Protein AF-A0A087T817-F1 (afdb_monomer_lite)

Sequence (78 aa):
MKLRIKRYEKDWPCSVEFSGEHNHSLTSAAALTYRPISPDVLETIKELFRRGHTPSTAYITYCTTMMEKMGNEYYDVC

Structure (mmCIF, N/CA/C/O backbone):
data_AF-A0A087T817-F1
#
_entry.id   AF-A0A087T817-F1
#
loop_
_atom_site.group_PDB
_atom_site.id
_atom_site.type_symbol
_atom_site.label_atom_id
_atom_site.label_alt_id
_atom_site.label_comp_id
_atom_site.label_asym_id
_atom_site.label_entity_id
_atom_site.label_seq_id
_atom_site.pdbx_PDB_ins_code
_atom_site.Cartn_x
_atom_site.Cartn_y
_atom_site.Cartn_z
_atom_site.occupancy
_atom_site.B_iso_or_equiv
_atom_site.auth_seq_id
_atom_site.auth_comp_id
_atom_site.auth_asym_id
_atom_site.auth_atom_id
_atom_site.pdbx_PDB_model_num
ATOM 1 N N . MET A 1 1 ? 12.719 -4.937 -3.947 1.00 46.75 1 MET A N 1
ATOM 2 C CA . MET A 1 1 ? 13.552 -4.969 -5.162 1.00 46.75 1 MET A CA 1
ATOM 3 C C . MET A 1 1 ? 14.951 -4.492 -4.808 1.00 46.75 1 MET A C 1
ATOM 5 O O . MET A 1 1 ? 15.135 -3.309 -4.549 1.00 46.75 1 MET A O 1
ATOM 9 N N . LYS A 1 2 ? 15.913 -5.413 -4.696 1.00 44.88 2 LYS A N 1
ATOM 10 C CA . LYS A 1 2 ? 17.329 -5.070 -4.511 1.00 44.88 2 LYS A CA 1
ATOM 11 C C . LYS A 1 2 ? 17.996 -5.092 -5.882 1.00 44.88 2 LYS A C 1
ATOM 13 O O . LYS A 1 2 ? 17.966 -6.116 -6.551 1.00 44.88 2 LYS A O 1
ATOM 18 N N . LEU A 1 3 ? 18.570 -3.968 -6.296 1.00 48.03 3 LEU A N 1
ATOM 19 C CA . LEU A 1 3 ? 19.383 -3.897 -7.506 1.00 48.03 3 LEU A CA 1
ATOM 20 C C . LEU A 1 3 ? 20.811 -4.281 -7.140 1.00 48.03 3 LEU A C 1
ATOM 22 O O . LEU A 1 3 ? 21.412 -3.679 -6.249 1.00 48.03 3 LEU A O 1
ATOM 26 N N . ARG A 1 4 ? 21.349 -5.295 -7.811 1.00 54.62 4 ARG A N 1
ATOM 27 C CA . ARG A 1 4 ? 22.718 -5.752 -7.595 1.00 54.62 4 ARG A CA 1
ATOM 28 C C . ARG A 1 4 ? 23.492 -5.556 -8.890 1.00 54.62 4 ARG A C 1
ATOM 30 O O . ARG A 1 4 ? 23.325 -6.309 -9.840 1.00 54.62 4 ARG A O 1
ATOM 37 N N . ILE A 1 5 ? 24.316 -4.514 -8.929 1.00 58.41 5 ILE A N 1
ATOM 38 C CA . ILE A 1 5 ? 25.163 -4.221 -10.086 1.00 58.41 5 ILE A CA 1
ATOM 39 C C . ILE A 1 5 ? 26.352 -5.186 -10.034 1.00 58.41 5 ILE A C 1
ATOM 41 O O . ILE A 1 5 ? 27.176 -5.109 -9.120 1.00 58.41 5 ILE A O 1
ATOM 45 N N . LYS A 1 6 ? 26.426 -6.129 -10.978 1.00 59.72 6 LYS A N 1
ATOM 46 C CA . LYS A 1 6 ? 27.619 -6.964 -11.175 1.00 59.72 6 LYS A CA 1
ATOM 47 C C . LYS A 1 6 ? 28.609 -6.270 -12.111 1.00 59.72 6 LYS A C 1
ATOM 49 O O . LYS A 1 6 ? 28.259 -5.391 -12.891 1.00 59.72 6 LYS A O 1
ATOM 54 N N . ARG A 1 7 ? 29.877 -6.657 -11.956 1.00 60.84 7 ARG A N 1
ATOM 55 C CA . ARG A 1 7 ? 31.042 -6.133 -12.679 1.00 60.84 7 ARG A CA 1
ATOM 56 C C . ARG A 1 7 ? 30.849 -6.258 -14.198 1.00 60.84 7 ARG A C 1
ATOM 58 O O . ARG A 1 7 ? 30.349 -7.278 -14.652 1.00 60.84 7 ARG A O 1
ATOM 65 N N . TYR A 1 8 ? 31.299 -5.231 -14.920 1.00 56.75 8 TYR A N 1
ATOM 66 C CA . TYR A 1 8 ? 31.312 -5.104 -16.382 1.00 56.75 8 TYR A CA 1
ATOM 67 C C . TYR A 1 8 ? 31.640 -6.424 -17.100 1.00 56.75 8 TYR A C 1
ATOM 69 O O . TYR A 1 8 ? 32.755 -6.933 -16.970 1.00 56.75 8 TYR A O 1
ATOM 77 N N . GLU A 1 9 ? 30.700 -6.934 -17.898 1.00 65.31 9 GLU A N 1
ATOM 78 C CA . GLU A 1 9 ? 31.012 -7.903 -18.948 1.00 65.31 9 GLU A CA 1
ATOM 79 C C . GLU A 1 9 ? 31.474 -7.139 -20.191 1.00 65.31 9 GLU A C 1
ATOM 81 O O . GLU A 1 9 ? 30.942 -6.078 -20.514 1.00 65.31 9 GLU A O 1
ATOM 86 N N . LYS A 1 10 ? 32.501 -7.659 -20.871 1.00 66.06 10 LYS A N 1
ATOM 87 C CA . LYS A 1 10 ? 33.225 -6.971 -21.955 1.00 66.06 10 LYS A CA 1
ATOM 88 C C . LYS A 1 10 ? 32.311 -6.472 -23.087 1.00 66.06 10 LYS A C 1
ATOM 90 O O . LYS A 1 10 ? 32.616 -5.443 -23.682 1.00 66.06 10 LYS A O 1
ATOM 95 N N . ASP A 1 11 ? 31.194 -7.162 -23.317 1.00 72.00 11 ASP A N 1
ATOM 96 C CA . ASP A 1 11 ? 30.229 -6.863 -24.382 1.00 72.00 11 ASP A CA 1
ATOM 97 C C . ASP A 1 11 ? 28.941 -6.189 -23.867 1.00 72.00 11 ASP A C 1
ATOM 99 O O . ASP A 1 11 ? 28.156 -5.665 -24.656 1.00 72.00 11 ASP A O 1
ATOM 103 N N . TRP A 1 12 ? 28.731 -6.151 -22.545 1.00 68.00 12 TRP A N 1
ATOM 104 C CA . TRP A 1 12 ? 27.513 -5.636 -21.913 1.00 68.00 12 TRP A CA 1
ATOM 105 C C . TRP A 1 12 ? 27.880 -4.705 -20.749 1.00 68.00 12 TRP A C 1
ATOM 107 O O . TRP A 1 12 ? 27.949 -5.138 -19.594 1.00 68.00 12 TRP A O 1
ATOM 117 N N . PRO A 1 13 ? 28.108 -3.404 -21.022 1.00 67.81 13 PRO A N 1
ATOM 118 C CA . PRO A 1 13 ? 28.568 -2.444 -20.016 1.00 67.81 13 PRO A CA 1
ATOM 119 C C . PRO A 1 13 ? 27.542 -2.183 -18.900 1.00 67.81 13 PRO A C 1
ATOM 121 O O . PRO A 1 13 ? 27.867 -1.560 -17.891 1.00 67.81 13 PRO A O 1
ATOM 124 N N . CYS A 1 14 ? 26.307 -2.665 -19.060 1.00 66.00 14 CYS A N 1
ATOM 125 C CA . CYS A 1 14 ? 25.266 -2.634 -18.048 1.00 66.00 14 CYS A CA 1
ATOM 126 C C . CYS A 1 14 ? 24.467 -3.940 -18.107 1.00 66.00 14 CYS A C 1
ATOM 128 O O . CYS A 1 14 ? 23.757 -4.192 -19.079 1.00 66.00 14 CYS A O 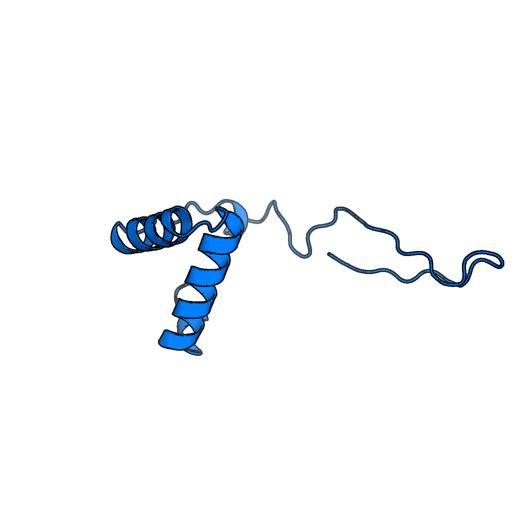1
ATOM 130 N N . SER A 1 15 ? 24.583 -4.762 -17.066 1.00 66.44 15 SER A N 1
ATOM 131 C CA . SER A 1 15 ? 23.732 -5.933 -16.855 1.00 66.44 15 SER A CA 1
ATOM 132 C C . SER A 1 15 ? 22.912 -5.710 -15.586 1.00 66.44 15 SER A C 1
ATOM 134 O O . SER A 1 15 ? 23.470 -5.432 -14.520 1.00 66.44 15 SER A O 1
ATOM 136 N N . VAL A 1 16 ? 21.584 -5.771 -15.714 1.00 65.81 16 VAL A N 1
ATOM 137 C CA . VAL A 1 16 ? 20.638 -5.616 -14.602 1.00 65.81 16 VAL A CA 1
ATOM 138 C C . VAL A 1 16 ? 20.040 -6.981 -14.294 1.00 65.81 16 VAL A C 1
ATOM 140 O O . VAL A 1 16 ? 19.291 -7.540 -15.090 1.00 65.81 16 VAL A O 1
ATOM 143 N N . GLU A 1 17 ? 20.371 -7.516 -13.123 1.00 65.75 17 GLU A N 1
ATOM 144 C CA . GLU A 1 17 ? 19.815 -8.773 -12.631 1.00 65.75 17 GLU A CA 1
ATOM 145 C C . GLU A 1 17 ? 18.605 -8.464 -11.737 1.00 65.75 17 GLU A C 1
ATOM 147 O O . GLU A 1 17 ? 18.726 -7.786 -10.712 1.00 65.75 17 GLU A O 1
ATOM 152 N N . PHE A 1 18 ? 17.424 -8.943 -12.134 1.00 64.69 18 PHE A N 1
ATOM 153 C CA . PHE A 1 18 ? 16.222 -8.880 -11.308 1.00 64.69 18 PHE A CA 1
ATOM 154 C C . PHE A 1 18 ? 16.169 -10.123 -10.421 1.00 64.69 18 PHE A C 1
ATOM 156 O O . PHE A 1 18 ? 15.944 -11.226 -10.913 1.00 64.69 18 PHE A O 1
ATOM 163 N N . SER A 1 19 ? 16.336 -9.957 -9.110 1.00 66.25 19 SER A N 1
ATOM 164 C CA . SER A 1 19 ? 15.960 -10.997 -8.154 1.00 66.25 19 SER A CA 1
ATOM 165 C C . SER A 1 19 ? 14.532 -10.745 -7.669 1.00 66.25 19 SER A C 1
ATOM 167 O O . SER A 1 19 ? 14.183 -9.632 -7.267 1.00 66.25 19 SER A O 1
ATOM 169 N N . GLY A 1 20 ? 13.693 -11.784 -7.678 1.00 62.06 20 GLY A N 1
ATOM 170 C CA . GLY A 1 20 ? 12.329 -11.762 -7.123 1.00 62.06 20 GLY A CA 1
ATOM 171 C C . GLY A 1 20 ? 12.289 -11.674 -5.592 1.00 62.06 20 GLY A C 1
ATOM 172 O O . GLY A 1 20 ? 11.319 -12.086 -4.965 1.00 62.06 20 GLY A O 1
ATOM 173 N N . GLU A 1 21 ? 13.358 -11.182 -4.970 1.00 66.81 21 GLU A N 1
ATOM 174 C CA . GLU A 1 21 ? 13.456 -11.051 -3.528 1.00 66.81 21 GLU A CA 1
ATOM 175 C C . GLU A 1 21 ? 12.706 -9.798 -3.071 1.00 66.81 21 GLU A C 1
ATOM 177 O O . GLU A 1 21 ? 13.026 -8.648 -3.422 1.00 66.81 21 GLU A O 1
ATOM 182 N N . HIS A 1 22 ? 11.690 -10.029 -2.244 1.00 62.81 22 HIS A N 1
ATOM 183 C CA . HIS A 1 22 ? 11.013 -8.970 -1.519 1.00 62.81 22 HIS A CA 1
ATOM 184 C C . HIS A 1 22 ? 12.028 -8.253 -0.618 1.00 62.81 22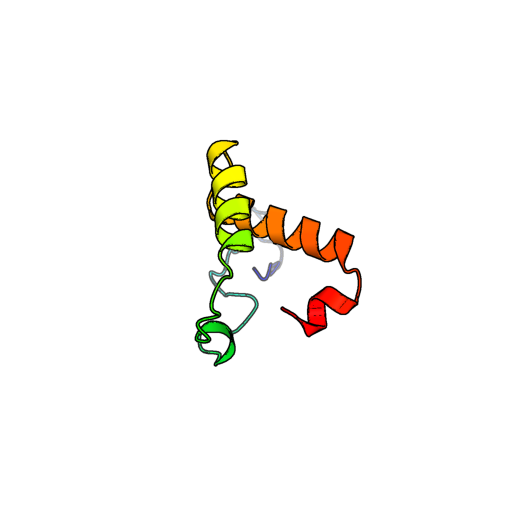 HIS A C 1
ATOM 186 O O . HIS A 1 22 ? 12.949 -8.848 -0.062 1.00 62.81 22 HIS A O 1
ATOM 192 N N . ASN A 1 23 ? 11.887 -6.934 -0.486 1.00 66.25 23 ASN A N 1
ATOM 193 C CA . ASN A 1 23 ? 12.742 -6.135 0.400 1.00 66.25 23 ASN A CA 1
ATOM 194 C C . ASN A 1 23 ? 12.435 -6.363 1.893 1.00 66.25 23 ASN A C 1
ATOM 196 O O . ASN A 1 23 ? 13.082 -5.755 2.739 1.00 66.25 23 ASN A O 1
ATOM 200 N N . HIS A 1 24 ? 11.469 -7.227 2.201 1.00 62.84 24 HIS A N 1
ATOM 201 C CA . HIS A 1 24 ? 11.042 -7.616 3.535 1.00 62.84 24 HIS A CA 1
ATOM 202 C C . HIS A 1 24 ? 10.575 -9.078 3.524 1.00 62.84 24 HIS A C 1
ATOM 204 O O . HIS A 1 24 ? 10.300 -9.648 2.466 1.00 62.84 24 HIS A O 1
ATOM 210 N N . SER A 1 25 ? 10.486 -9.686 4.708 1.00 68.12 25 SER A N 1
ATOM 211 C CA . SER A 1 25 ? 9.988 -11.054 4.846 1.00 68.12 25 SER A CA 1
ATOM 212 C C . SER A 1 25 ? 8.474 -11.115 4.637 1.00 68.12 25 SER A C 1
ATOM 214 O O . SER A 1 25 ? 7.711 -10.492 5.380 1.00 68.12 25 SER A O 1
ATOM 216 N N . LEU A 1 26 ? 8.049 -11.926 3.667 1.00 67.56 26 LEU A N 1
ATOM 217 C CA . LEU A 1 26 ? 6.641 -12.272 3.452 1.00 67.56 26 LEU A CA 1
ATOM 218 C C . LEU A 1 26 ? 6.095 -13.251 4.501 1.00 67.56 26 LEU A C 1
ATOM 220 O O . LEU A 1 26 ? 4.887 -13.392 4.635 1.00 67.56 26 LEU A O 1
ATOM 224 N N . THR A 1 27 ? 6.968 -13.922 5.255 1.00 69.62 27 THR A N 1
ATOM 225 C CA . THR A 1 27 ? 6.597 -14.854 6.334 1.00 69.62 27 THR A CA 1
ATOM 226 C C . THR A 1 27 ? 6.635 -14.190 7.710 1.00 69.62 27 THR A C 1
ATOM 228 O O . THR A 1 27 ? 6.745 -14.859 8.735 1.00 69.62 27 THR A O 1
ATOM 231 N N . SER A 1 28 ? 6.574 -12.858 7.761 1.00 68.12 28 SER A N 1
ATOM 232 C CA . SER A 1 28 ? 6.475 -12.127 9.022 1.00 68.12 28 SER A CA 1
ATOM 233 C C . SER A 1 28 ? 5.040 -12.147 9.555 1.00 68.12 28 SER A C 1
ATOM 235 O O . SER A 1 28 ? 4.078 -12.112 8.791 1.00 68.12 28 SER A O 1
ATOM 237 N N . ALA A 1 29 ? 4.878 -12.141 10.882 1.00 65.31 29 ALA A N 1
ATOM 238 C CA . ALA A 1 29 ? 3.559 -12.020 11.509 1.00 65.31 29 ALA A CA 1
ATOM 239 C C . ALA A 1 29 ? 2.814 -10.748 11.055 1.00 65.31 29 ALA A C 1
ATOM 241 O O . ALA A 1 29 ? 1.590 -10.762 10.946 1.00 65.31 29 ALA A O 1
ATOM 242 N N . ALA A 1 30 ? 3.563 -9.692 10.714 1.00 64.12 30 ALA A N 1
ATOM 243 C CA . ALA A 1 30 ? 3.057 -8.449 10.135 1.00 64.12 30 ALA A CA 1
ATOM 244 C C . ALA A 1 30 ? 2.444 -8.638 8.733 1.00 64.12 30 ALA A C 1
ATOM 246 O O . ALA A 1 30 ? 1.467 -7.977 8.400 1.00 64.12 30 ALA A O 1
ATOM 247 N N . ALA A 1 31 ? 2.978 -9.560 7.923 1.00 62.22 31 ALA A N 1
ATOM 248 C CA . ALA A 1 31 ? 2.428 -9.895 6.606 1.00 62.22 31 ALA A CA 1
ATOM 249 C C . ALA A 1 31 ? 1.173 -10.785 6.693 1.00 62.22 31 ALA A C 1
ATOM 251 O O . ALA A 1 31 ? 0.378 -10.825 5.757 1.00 62.22 31 ALA A O 1
ATOM 252 N N . LEU A 1 32 ? 0.986 -11.486 7.817 1.00 62.69 32 LEU A N 1
ATOM 253 C CA . LEU A 1 32 ? -0.161 -12.362 8.079 1.00 62.69 32 LEU A CA 1
ATOM 254 C C . LEU A 1 32 ? -1.277 -11.681 8.879 1.00 62.69 32 LEU A C 1
ATOM 256 O O . LEU A 1 32 ? -2.340 -12.271 9.075 1.00 62.69 32 LEU A O 1
ATOM 260 N N . THR A 1 33 ? -1.056 -10.460 9.373 1.00 64.06 33 THR A N 1
ATOM 261 C CA . THR A 1 33 ? -2.060 -9.764 10.177 1.00 64.06 33 THR A CA 1
ATOM 262 C C . THR A 1 33 ? -3.182 -9.267 9.272 1.00 64.06 33 THR A C 1
ATOM 264 O O . THR A 1 33 ? -3.041 -8.272 8.564 1.00 64.06 33 THR A O 1
A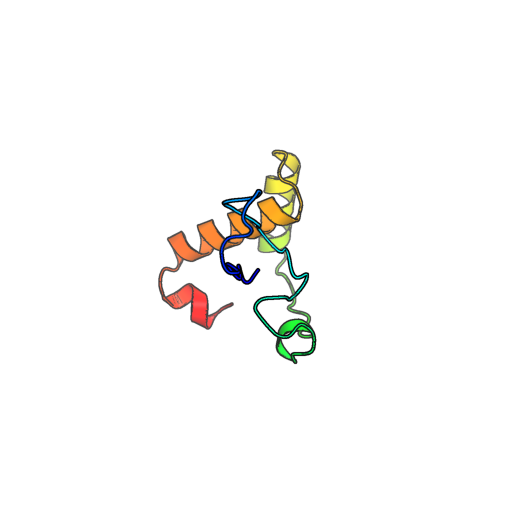TOM 267 N N . TYR A 1 34 ? -4.326 -9.952 9.309 1.00 65.94 34 TYR A N 1
ATOM 268 C CA . TYR A 1 34 ? -5.567 -9.409 8.774 1.00 65.94 34 TYR A CA 1
ATOM 269 C C . TYR A 1 34 ? -5.924 -8.157 9.573 1.00 65.94 34 TYR A C 1
ATOM 271 O O . TYR A 1 34 ? -6.204 -8.235 10.771 1.00 65.94 34 TYR A O 1
ATOM 279 N N . ARG A 1 35 ? -5.897 -6.999 8.916 1.00 69.38 35 ARG A N 1
ATOM 280 C CA . ARG A 1 35 ? -6.340 -5.748 9.522 1.00 69.38 35 ARG A CA 1
ATOM 281 C C . ARG A 1 35 ? -7.765 -5.465 9.070 1.00 69.38 35 ARG A C 1
ATOM 283 O O . ARG A 1 35 ? -7.989 -5.368 7.862 1.00 69.38 35 ARG A O 1
ATOM 290 N N . PRO A 1 36 ? -8.730 -5.351 9.997 1.00 70.38 36 PRO A N 1
ATOM 291 C CA . PRO A 1 36 ? -10.082 -4.980 9.625 1.00 70.38 36 PRO A CA 1
ATOM 292 C C . PRO A 1 36 ? -10.053 -3.592 8.982 1.00 70.38 36 PRO A C 1
ATOM 294 O O . PRO A 1 36 ? -9.577 -2.625 9.573 1.00 70.38 36 PRO A O 1
ATOM 297 N N . ILE A 1 37 ? -10.537 -3.514 7.747 1.00 78.94 37 ILE A N 1
ATOM 298 C CA . ILE A 1 37 ? -10.647 -2.262 7.002 1.00 78.94 37 ILE A CA 1
ATOM 299 C C . ILE A 1 37 ? -11.974 -1.618 7.398 1.00 78.94 37 ILE A C 1
ATOM 301 O O . ILE A 1 37 ? -13.017 -2.273 7.334 1.00 78.94 37 ILE A O 1
ATOM 305 N N . SER A 1 38 ? -11.950 -0.351 7.817 1.00 85.44 38 SER A N 1
ATOM 306 C CA . SER A 1 38 ? -13.194 0.353 8.130 1.00 85.44 38 SER A CA 1
ATOM 307 C C . SER A 1 38 ? -14.027 0.584 6.856 1.00 85.44 38 SER A C 1
ATOM 309 O O . SER A 1 38 ? -13.468 0.672 5.755 1.00 85.44 38 SER A O 1
ATOM 311 N N . PRO A 1 39 ? -15.362 0.705 6.971 1.00 89.25 39 PRO A N 1
ATOM 312 C CA . PRO A 1 39 ? -16.227 0.958 5.818 1.00 89.25 39 PRO A CA 1
ATOM 313 C C . PRO A 1 39 ? -15.817 2.196 5.004 1.00 89.25 39 PRO A C 1
ATOM 315 O O . PRO A 1 39 ? -15.869 2.160 3.775 1.00 89.25 39 PRO A O 1
ATOM 318 N N . ASP A 1 40 ? -15.336 3.248 5.670 1.00 89.56 40 ASP A N 1
ATOM 319 C CA . ASP A 1 40 ? -14.919 4.503 5.031 1.00 89.56 40 ASP A CA 1
ATOM 320 C C . ASP A 1 40 ? -13.676 4.326 4.150 1.00 89.56 40 ASP A C 1
ATOM 322 O O . ASP A 1 40 ? -13.595 4.853 3.035 1.00 89.56 40 ASP A O 1
ATOM 326 N N . VAL A 1 41 ? -12.708 3.535 4.625 1.00 88.94 41 VAL A N 1
ATOM 327 C CA . VAL A 1 41 ? -11.501 3.208 3.855 1.00 88.94 41 VAL A CA 1
ATOM 328 C C . VAL A 1 41 ? -11.871 2.383 2.632 1.00 88.94 41 VAL A C 1
ATOM 330 O O . VAL A 1 41 ? -11.394 2.656 1.529 1.00 88.94 41 VAL A O 1
ATOM 333 N N . LEU A 1 42 ? -12.765 1.408 2.805 1.00 90.75 42 LEU A N 1
ATOM 334 C CA . LEU A 1 42 ? -13.237 0.584 1.702 1.00 90.75 42 LEU A CA 1
ATOM 335 C C . LEU A 1 42 ? -13.940 1.424 0.627 1.00 90.75 42 LEU A C 1
ATOM 337 O O . LEU A 1 42 ? -13.694 1.209 -0.560 1.00 90.75 42 LEU A O 1
ATOM 341 N N . GLU A 1 43 ? -14.785 2.381 1.013 1.00 94.31 43 GLU A N 1
ATOM 342 C CA . GLU A 1 43 ? -15.465 3.246 0.043 1.00 94.31 43 GLU A CA 1
ATOM 343 C C . GLU A 1 43 ? -14.488 4.184 -0.674 1.00 94.31 43 GLU A C 1
ATOM 345 O O . GLU A 1 43 ? -14.581 4.357 -1.889 1.00 94.31 43 GLU A O 1
ATOM 350 N N . THR A 1 44 ? -13.478 4.696 0.032 1.00 92.75 44 THR A N 1
ATOM 351 C CA . THR A 1 44 ? -12.421 5.521 -0.574 1.00 92.75 44 THR A CA 1
ATOM 352 C C . THR A 1 44 ? -11.623 4.740 -1.625 1.00 92.75 44 THR A C 1
ATOM 354 O O . THR A 1 44 ? -11.390 5.231 -2.730 1.00 92.75 44 THR A O 1
ATOM 357 N N . ILE A 1 45 ? -11.240 3.495 -1.320 1.00 92.31 45 ILE A N 1
ATOM 358 C CA . ILE A 1 45 ? -10.537 2.614 -2.265 1.00 92.31 45 ILE A CA 1
ATOM 359 C C . ILE A 1 45 ? -11.424 2.292 -3.476 1.00 92.31 45 ILE A C 1
ATOM 361 O O . ILE A 1 45 ? -10.948 2.325 -4.613 1.00 92.31 45 ILE A O 1
ATOM 365 N N . LYS A 1 46 ? -12.716 2.010 -3.259 1.00 93.19 46 LYS A N 1
ATOM 366 C CA . LYS A 1 46 ? -13.677 1.773 -4.349 1.00 93.19 46 LYS A CA 1
ATOM 367 C C . LYS A 1 46 ? -13.815 2.989 -5.254 1.00 93.19 46 LYS A C 1
ATOM 369 O O . LYS A 1 46 ? -13.868 2.824 -6.468 1.00 93.19 46 LYS A O 1
ATOM 374 N N . GLU A 1 47 ? -13.846 4.193 -4.697 1.00 95.88 47 GLU A N 1
ATOM 375 C CA . GLU A 1 47 ? -13.932 5.419 -5.487 1.00 95.88 47 GLU A CA 1
ATOM 376 C C . GLU A 1 47 ? -12.684 5.633 -6.352 1.00 95.88 47 GLU A C 1
ATOM 378 O O . GLU A 1 47 ? -12.794 5.923 -7.543 1.00 95.88 47 GLU A O 1
ATOM 383 N N . LEU A 1 48 ? -11.490 5.395 -5.804 1.00 95.38 48 LEU A N 1
ATOM 384 C CA . LEU A 1 48 ? -10.250 5.416 -6.588 1.00 95.38 48 LEU A CA 1
ATOM 385 C C . LEU A 1 48 ? -10.281 4.379 -7.718 1.00 95.38 48 LEU A C 1
ATOM 387 O O . LEU A 1 48 ? -9.877 4.671 -8.844 1.00 95.38 48 LEU A O 1
ATOM 391 N N . PHE A 1 49 ? -10.824 3.192 -7.453 1.00 92.19 49 PHE A N 1
ATOM 392 C CA . PHE A 1 49 ? -11.007 2.171 -8.479 1.00 92.19 49 PHE A CA 1
ATOM 393 C C . PHE A 1 49 ? -11.978 2.623 -9.583 1.00 92.19 49 PHE A C 1
ATOM 395 O O . PHE A 1 49 ? -11.660 2.500 -10.765 1.00 92.19 49 PHE A O 1
ATOM 402 N N . ARG A 1 50 ? -13.123 3.228 -9.227 1.00 95.25 50 ARG A N 1
ATOM 403 C CA . ARG A 1 50 ? -14.077 3.808 -10.198 1.00 95.25 50 ARG A CA 1
ATOM 404 C C . ARG A 1 50 ? -13.433 4.893 -11.067 1.00 95.25 50 ARG A C 1
ATOM 406 O O . ARG A 1 50 ? -13.808 5.046 -12.225 1.00 95.25 50 ARG A O 1
ATOM 413 N N . 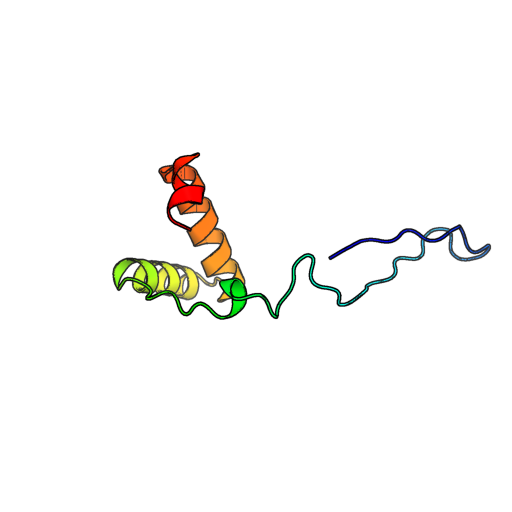ARG A 1 51 ? -12.436 5.603 -10.536 1.00 95.38 51 ARG A N 1
ATOM 414 C CA . ARG A 1 51 ? -11.635 6.613 -11.248 1.00 95.38 51 ARG A CA 1
ATOM 415 C C . ARG A 1 51 ? -10.535 6.030 -12.145 1.00 95.38 51 ARG A C 1
ATOM 417 O O . ARG A 1 51 ? -9.775 6.791 -12.734 1.00 95.38 51 ARG A O 1
ATOM 424 N N . GLY A 1 52 ? -10.446 4.705 -12.269 1.00 95.19 52 GLY A N 1
ATOM 425 C CA . GLY A 1 52 ? -9.504 4.025 -13.162 1.00 95.19 52 GLY A CA 1
ATOM 426 C C . GLY A 1 52 ? -8.191 3.600 -12.505 1.00 95.19 52 GLY A C 1
ATOM 427 O O . GLY A 1 52 ? -7.274 3.170 -13.205 1.00 95.19 52 GLY A O 1
ATOM 428 N N . HIS A 1 53 ? -8.073 3.681 -11.177 1.00 94.94 53 HIS A N 1
ATOM 429 C CA . HIS A 1 53 ? -6.927 3.094 -10.488 1.00 94.94 53 HIS A CA 1
ATOM 430 C C . HIS A 1 53 ? -7.029 1.563 -10.482 1.0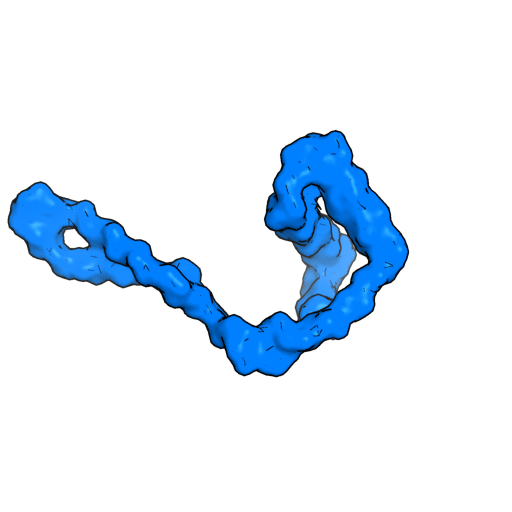0 94.94 53 HIS A C 1
ATOM 432 O O . HIS A 1 53 ? -8.089 0.982 -10.266 1.00 94.94 53 HIS A O 1
ATOM 438 N N . THR A 1 54 ? -5.891 0.895 -10.641 1.00 93.31 54 THR A N 1
ATOM 439 C CA . THR A 1 54 ? -5.757 -0.526 -10.295 1.00 93.31 54 THR A CA 1
ATOM 440 C C . THR A 1 54 ? -5.862 -0.709 -8.775 1.00 93.31 54 THR A C 1
ATOM 442 O O . THR A 1 54 ? -5.619 0.249 -8.039 1.00 93.31 54 THR A O 1
ATOM 445 N N . PRO A 1 55 ? -6.136 -1.920 -8.257 1.00 86.69 55 PRO A N 1
ATOM 446 C CA . PRO A 1 55 ? -6.178 -2.152 -6.811 1.00 86.69 55 PRO A CA 1
ATOM 447 C C . PRO A 1 55 ? -4.892 -1.707 -6.097 1.00 86.69 55 PRO A C 1
ATOM 449 O O . PRO A 1 55 ? -4.944 -1.074 -5.044 1.00 86.69 55 PRO A O 1
ATOM 452 N N . SER A 1 56 ? -3.732 -1.966 -6.708 1.00 86.44 56 SER A N 1
ATOM 453 C CA . SER A 1 56 ? -2.430 -1.565 -6.169 1.00 86.44 56 SER A CA 1
ATOM 454 C C . SER A 1 56 ? -2.248 -0.050 -6.166 1.00 86.44 56 SER A C 1
ATOM 456 O O . SER A 1 56 ? -1.831 0.513 -5.157 1.00 86.44 56 SER A O 1
ATOM 458 N N . THR A 1 57 ? -2.576 0.630 -7.270 1.00 90.81 57 THR A N 1
ATOM 459 C CA . THR A 1 57 ? -2.423 2.090 -7.340 1.00 90.81 57 THR A CA 1
ATOM 460 C C . THR A 1 57 ? -3.453 2.817 -6.481 1.00 90.81 57 THR A C 1
ATOM 462 O O . THR A 1 57 ? -3.115 3.842 -5.906 1.00 90.81 57 THR A O 1
ATOM 465 N N . ALA A 1 58 ? -4.668 2.287 -6.324 1.00 92.38 58 ALA A N 1
ATOM 466 C CA . ALA A 1 58 ? -5.676 2.824 -5.409 1.00 92.38 58 ALA A CA 1
ATOM 467 C C . ALA A 1 58 ? -5.194 2.763 -3.952 1.00 92.38 58 ALA A C 1
ATOM 469 O O . ALA A 1 58 ? -5.276 3.757 -3.234 1.00 92.38 58 ALA A O 1
ATOM 470 N N . TYR A 1 59 ? -4.632 1.623 -3.537 1.00 89.06 59 TYR A N 1
ATOM 471 C CA . TYR A 1 59 ? -4.059 1.464 -2.201 1.00 89.06 59 TYR A CA 1
ATOM 472 C C . TYR A 1 59 ? -2.900 2.434 -1.950 1.00 89.06 59 TYR A C 1
ATOM 474 O O . TYR A 1 59 ? -2.896 3.138 -0.943 1.00 89.06 59 TYR A O 1
ATOM 482 N N . ILE A 1 60 ? -1.952 2.527 -2.889 1.00 90.44 60 ILE A N 1
ATOM 483 C CA . ILE A 1 60 ? -0.813 3.449 -2.776 1.00 90.44 60 ILE A CA 1
ATOM 484 C C . ILE A 1 60 ? -1.301 4.896 -2.667 1.00 90.44 60 ILE A C 1
ATOM 486 O O . ILE A 1 60 ? -0.883 5.604 -1.756 1.00 90.44 60 ILE A O 1
ATOM 490 N N . THR A 1 61 ? -2.215 5.322 -3.546 1.00 94.06 61 THR A N 1
ATOM 491 C CA . THR A 1 61 ? -2.785 6.676 -3.510 1.00 94.06 61 THR A CA 1
ATOM 492 C C . THR A 1 61 ? -3.463 6.964 -2.172 1.00 94.06 61 THR A C 1
ATOM 494 O O . THR A 1 61 ? -3.214 8.015 -1.588 1.00 94.06 61 THR A O 1
ATOM 497 N N . TYR A 1 62 ? -4.264 6.030 -1.654 1.00 92.25 62 TYR A N 1
ATOM 498 C CA . TYR A 1 62 ? -4.894 6.170 -0.343 1.00 92.25 62 TYR A CA 1
ATOM 499 C C . TYR A 1 62 ? -3.856 6.350 0.779 1.00 92.25 62 TYR A C 1
ATOM 501 O O . TYR A 1 62 ? -3.957 7.301 1.554 1.00 92.25 62 TYR A O 1
ATOM 509 N N . CYS A 1 63 ? -2.831 5.493 0.837 1.00 88.62 63 CYS A N 1
ATOM 510 C CA . CYS A 1 63 ? -1.754 5.598 1.823 1.00 88.62 63 CYS A CA 1
ATOM 511 C C . CYS A 1 63 ? -1.033 6.947 1.739 1.00 88.62 63 CYS A C 1
ATOM 513 O O . CYS A 1 63 ? -0.850 7.597 2.763 1.00 88.62 63 CYS A O 1
ATOM 515 N N . THR A 1 64 ? -0.686 7.409 0.534 1.00 91.69 64 THR A N 1
ATOM 516 C CA . THR A 1 64 ? -0.049 8.719 0.339 1.00 91.69 64 THR A CA 1
ATOM 517 C C . THR A 1 64 ? -0.928 9.856 0.859 1.00 91.69 64 THR A C 1
ATOM 519 O O . THR A 1 64 ? -0.448 10.690 1.619 1.00 91.69 64 THR A O 1
ATOM 522 N N . THR A 1 65 ? -2.226 9.859 0.545 1.00 92.38 65 THR A N 1
ATOM 523 C CA . THR A 1 65 ? -3.158 10.873 1.063 1.00 92.38 65 THR A CA 1
ATOM 524 C C . THR A 1 65 ? -3.265 10.841 2.590 1.00 92.38 65 THR A C 1
ATOM 526 O O . THR A 1 65 ? -3.393 11.886 3.225 1.00 92.38 65 THR A O 1
ATOM 529 N N . MET A 1 66 ? -3.220 9.660 3.207 1.00 90.25 66 MET A N 1
ATOM 530 C CA . MET A 1 66 ? -3.249 9.541 4.667 1.00 90.25 66 MET A CA 1
ATOM 531 C C . MET A 1 66 ? -1.946 10.022 5.310 1.00 90.25 66 MET A C 1
ATOM 533 O O . MET A 1 66 ? -1.999 10.706 6.330 1.00 90.25 66 MET A O 1
ATOM 537 N N . MET A 1 67 ? -0.797 9.750 4.686 1.00 89.62 67 MET A N 1
ATOM 538 C CA . MET A 1 67 ? 0.498 10.290 5.109 1.00 89.62 67 MET A CA 1
ATOM 539 C C . MET A 1 67 ? 0.519 11.820 5.051 1.00 89.62 67 MET A C 1
ATOM 541 O O . MET A 1 67 ? 1.003 12.458 5.978 1.00 89.62 67 MET A O 1
ATOM 545 N N . GLU A 1 68 ? -0.046 12.420 4.002 1.00 92.31 68 GLU A N 1
ATOM 546 C CA . GLU A 1 68 ? -0.165 13.880 3.889 1.00 92.31 68 GLU A CA 1
ATOM 547 C C . GLU A 1 68 ? -1.062 14.476 4.982 1.00 92.31 68 GLU A C 1
ATOM 549 O O . GLU A 1 68 ? -0.754 15.536 5.524 1.00 92.31 68 GLU A O 1
ATOM 554 N N . LYS A 1 69 ? -2.165 13.799 5.325 1.00 91.44 69 LYS A N 1
ATOM 555 C CA . LYS A 1 69 ? -3.126 14.273 6.334 1.00 91.44 69 LYS A CA 1
ATOM 556 C C . LYS A 1 69 ? -2.622 14.142 7.769 1.00 91.44 69 LYS A C 1
ATOM 558 O O . LYS A 1 69 ? -2.896 15.019 8.579 1.00 91.44 69 LYS A O 1
ATOM 563 N N . MET A 1 70 ? -1.960 13.032 8.091 1.00 89.75 70 MET A N 1
ATOM 564 C CA . MET A 1 70 ? -1.565 12.682 9.463 1.00 89.75 70 MET A CA 1
ATOM 565 C C . MET A 1 70 ? -0.093 13.007 9.756 1.00 89.75 70 MET A C 1
ATOM 567 O O . MET A 1 70 ? 0.317 13.040 10.913 1.00 89.75 70 MET A O 1
ATOM 571 N N . GLY A 1 71 ? 0.723 13.242 8.726 1.00 88.38 71 GLY A N 1
ATOM 572 C CA . GLY A 1 71 ? 2.152 13.488 8.884 1.00 88.38 71 GLY A CA 1
ATOM 573 C C . GLY A 1 71 ? 2.852 12.318 9.579 1.00 88.38 71 GLY A C 1
ATOM 574 O O . GLY A 1 71 ? 2.733 11.168 9.156 1.00 88.38 71 GLY A O 1
ATOM 575 N N . ASN A 1 72 ? 3.577 12.609 10.662 1.00 84.69 72 ASN A N 1
ATOM 576 C CA . ASN A 1 72 ? 4.321 11.594 11.415 1.00 84.69 72 ASN A CA 1
ATOM 577 C C . ASN A 1 72 ? 3.418 10.578 12.129 1.00 84.69 72 ASN A C 1
ATOM 579 O O . ASN A 1 72 ? 3.830 9.432 12.279 1.00 84.69 72 ASN A O 1
ATOM 583 N N . GLU A 1 73 ? 2.195 10.961 12.507 1.00 83.38 73 GLU A N 1
ATOM 584 C CA . GLU A 1 73 ? 1.256 10.088 13.232 1.00 83.38 73 GLU A CA 1
ATOM 585 C C . GLU A 1 73 ? 0.779 8.905 12.375 1.00 83.38 73 GLU A C 1
ATOM 587 O O . GLU A 1 73 ? 0.285 7.910 12.894 1.00 83.38 73 GLU A O 1
ATOM 592 N N . TYR A 1 74 ? 0.961 8.968 11.052 1.00 81.69 74 TYR A N 1
ATOM 593 C CA . TYR A 1 74 ? 0.594 7.889 10.137 1.00 81.69 74 TYR A CA 1
ATOM 594 C C . TYR A 1 74 ? 1.246 6.542 10.499 1.00 81.69 74 TYR A C 1
ATOM 596 O O . TYR A 1 74 ? 0.594 5.499 10.416 1.00 81.69 74 TYR A O 1
ATOM 604 N N . TYR A 1 75 ? 2.517 6.561 10.914 1.00 75.94 75 TYR A N 1
ATOM 605 C CA . TYR A 1 75 ? 3.296 5.350 11.208 1.00 75.94 75 TYR A CA 1
ATOM 606 C C . TYR A 1 75 ? 2.939 4.690 12.543 1.00 75.94 75 TYR A C 1
ATOM 608 O O . TYR A 1 75 ? 3.348 3.559 12.788 1.00 75.94 75 TYR A O 1
ATOM 616 N N . ASP A 1 76 ? 2.176 5.376 13.394 1.00 71.88 76 ASP A N 1
ATOM 617 C CA . ASP A 1 76 ? 1.702 4.819 14.661 1.00 71.88 76 ASP A CA 1
ATOM 618 C C . ASP A 1 76 ? 0.362 4.078 14.492 1.00 71.88 76 ASP A C 1
ATOM 620 O O . ASP A 1 76 ? -0.027 3.275 15.341 1.00 71.88 76 ASP A O 1
ATOM 624 N N . VAL A 1 77 ? -0.349 4.327 13.383 1.00 63.00 77 VAL A N 1
ATOM 625 C CA . VAL A 1 77 ? -1.689 3.779 13.098 1.00 63.00 77 VAL A CA 1
ATOM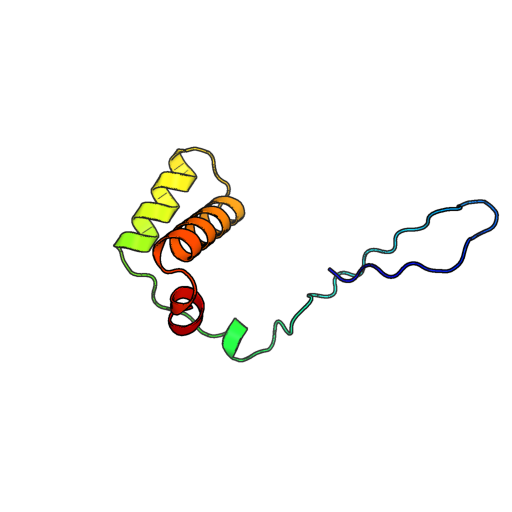 626 C C . VAL A 1 77 ? -1.657 2.696 12.003 1.00 63.00 77 VAL A C 1
ATOM 628 O O . VAL A 1 77 ? -2.527 1.819 11.969 1.00 63.00 77 VAL A O 1
ATOM 631 N N . CYS A 1 78 ? -0.652 2.724 11.121 1.00 53.16 78 CYS A N 1
ATOM 632 C CA . CYS A 1 78 ? -0.394 1.736 10.063 1.00 53.16 78 CYS A CA 1
ATOM 633 C C . CYS A 1 78 ? 0.867 0.920 10.365 1.00 53.16 78 CYS A C 1
ATOM 635 O O . CYS A 1 78 ? 0.793 -0.328 10.295 1.00 53.16 78 CYS A O 1
#

Organism: Stegodyphus mimosarum (NCBI:txid407821)

Foldseek 3Di:
DDWDFDDDDPVPRGDTDDDPDDPDDCPDVVVVDDDDDDPVNVVQLVVVVVVPDDSVRSVVVSLVVVCVVCPPCSVVVD

pLDDT: mean 76.74, std 14.48, range [44.88, 95.88]

Secondary structure (DSSP, 8-state):
--EEE---BTTBS--EEE----SS-TTSHHHH--PPPPHHHHHHHHHHHHTT--HHHHHHHHHHHHHHHHGGGHHHH-

Radius of gyration: 18.49 Å; chains: 1; bounding box: 50×29×39 Å